Protein AF-A0A8S0VCC3-F1 (afdb_monomer_lite)

Sequence (56 aa):
MQYCVSCAIHSKVVRVRSRTDRRNREPPQRFRRPRDDHPKAGQAPRPGGPPTAART

Foldseek 3Di:
DDDDPVRCVVVVVDDDDDPVCVPDPDPDDDPDDPDPPDPPPDPDDDDDDDDDDDDD

Structure (mmCIF, N/CA/C/O backbone):
data_AF-A0A8S0VCC3-F1
#
_entry.id   AF-A0A8S0VCC3-F1
#
loop_
_atom_site.group_PDB
_atom_site.id
_atom_site.type_symbol
_atom_site.label_atom_id
_atom_site.label_alt_id
_atom_site.label_comp_id
_atom_site.label_asym_id
_atom_site.label_entity_id
_atom_site.label_seq_id
_atom_site.pdbx_PDB_ins_code
_atom_site.Cartn_x
_atom_site.Cartn_y
_atom_site.Cartn_z
_atom_site.occupancy
_atom_site.B_iso_or_equiv
_atom_site.auth_seq_id
_atom_site.auth_comp_id
_atom_site.auth_asym_id
_atom_site.auth_atom_id
_atom_site.pdbx_PDB_model_num
ATOM 1 N N . MET A 1 1 ? 15.146 -7.411 -10.280 1.00 81.19 1 MET A N 1
ATOM 2 C CA . MET A 1 1 ? 14.119 -6.581 -10.947 1.00 81.19 1 MET A CA 1
ATOM 3 C C . MET A 1 1 ? 13.699 -5.472 -10.006 1.00 81.19 1 MET A C 1
ATOM 5 O O . MET A 1 1 ? 13.490 -5.750 -8.831 1.00 81.19 1 MET A O 1
ATOM 9 N N . GLN A 1 2 ? 13.611 -4.243 -10.500 1.00 90.00 2 GLN A N 1
ATOM 10 C CA . GLN A 1 2 ? 13.137 -3.089 -9.739 1.00 90.00 2 GLN A CA 1
ATOM 11 C C . GLN A 1 2 ? 11.867 -2.572 -10.405 1.00 90.00 2 GLN A C 1
ATOM 13 O O . GLN A 1 2 ? 11.774 -2.543 -11.629 1.00 90.00 2 GLN A O 1
ATOM 18 N N . TYR A 1 3 ? 10.882 -2.218 -9.589 1.00 94.31 3 TYR A N 1
ATOM 19 C CA . TYR A 1 3 ? 9.597 -1.719 -10.053 1.00 94.31 3 TYR A CA 1
ATOM 20 C C . TYR A 1 3 ? 9.454 -0.262 -9.641 1.00 94.31 3 TYR A C 1
ATOM 22 O O . TYR A 1 3 ? 9.819 0.108 -8.524 1.00 94.31 3 TYR A O 1
ATOM 30 N N . CYS A 1 4 ? 8.840 0.541 -10.503 1.00 95.81 4 CYS A N 1
ATOM 31 C CA . CYS A 1 4 ? 8.270 1.810 -10.076 1.00 95.81 4 CYS A CA 1
ATOM 32 C C . CYS A 1 4 ? 7.159 1.551 -9.044 1.00 95.81 4 CYS A C 1
ATOM 34 O O . CYS A 1 4 ? 6.524 0.490 -9.042 1.00 95.81 4 CYS A O 1
ATOM 36 N N . VAL A 1 5 ? 6.888 2.537 -8.186 1.00 90.81 5 VAL A N 1
ATOM 37 C CA . VAL A 1 5 ? 5.870 2.425 -7.126 1.00 90.81 5 VAL A CA 1
ATOM 38 C C . VAL A 1 5 ? 4.494 2.080 -7.706 1.00 90.81 5 VAL A C 1
ATOM 40 O O . VAL A 1 5 ? 3.805 1.204 -7.188 1.00 90.81 5 VAL A O 1
ATOM 43 N N . SER A 1 6 ? 4.125 2.705 -8.826 1.00 95.38 6 SER A N 1
ATOM 44 C CA . SER A 1 6 ? 2.882 2.422 -9.552 1.00 95.38 6 SER A CA 1
ATOM 45 C C . SER A 1 6 ? 2.804 0.966 -10.024 1.00 95.38 6 SER A C 1
ATOM 47 O O . SER A 1 6 ? 1.814 0.279 -9.768 1.00 95.38 6 SER A O 1
ATOM 49 N N . CYS A 1 7 ? 3.873 0.459 -10.640 1.00 94.56 7 CYS A N 1
ATOM 50 C CA . CYS A 1 7 ? 3.947 -0.908 -11.153 1.00 94.56 7 CYS A CA 1
ATOM 51 C C . CYS A 1 7 ? 3.838 -1.956 -10.035 1.00 94.56 7 CYS A C 1
ATOM 53 O O . CYS A 1 7 ? 3.163 -2.973 -10.203 1.00 94.56 7 CYS A O 1
ATOM 55 N N . ALA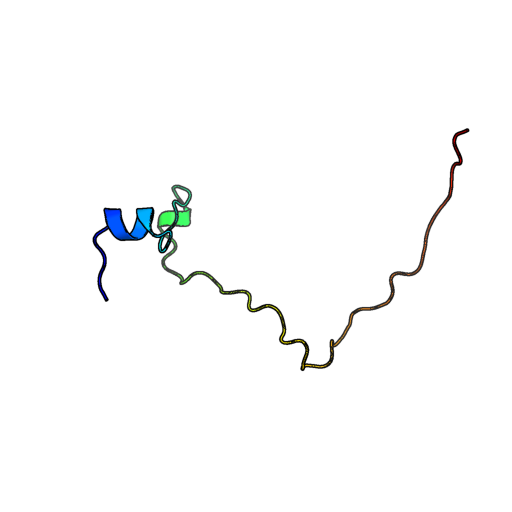 A 1 8 ? 4.464 -1.708 -8.880 1.00 94.56 8 ALA A N 1
ATOM 56 C CA . ALA A 1 8 ? 4.434 -2.618 -7.733 1.00 94.56 8 ALA A CA 1
ATOM 57 C C . ALA A 1 8 ? 3.044 -2.721 -7.079 1.00 94.56 8 ALA A C 1
ATOM 59 O O . ALA A 1 8 ? 2.672 -3.786 -6.579 1.00 94.56 8 ALA A O 1
ATOM 60 N N . ILE A 1 9 ? 2.272 -1.628 -7.098 1.00 94.69 9 ILE A N 1
ATOM 61 C CA . ILE A 1 9 ? 0.889 -1.601 -6.606 1.00 94.69 9 ILE A CA 1
ATOM 62 C C . ILE A 1 9 ? -0.039 -2.297 -7.610 1.00 94.69 9 ILE A C 1
ATOM 64 O O . ILE A 1 9 ? -0.854 -3.130 -7.215 1.00 94.69 9 ILE A O 1
ATOM 68 N N . HIS A 1 10 ? 0.120 -2.023 -8.910 1.00 95.44 10 HIS A N 1
ATOM 69 C CA . HIS A 1 10 ? -0.719 -2.613 -9.957 1.00 95.44 10 HIS A CA 1
ATOM 70 C C . HIS A 1 10 ? -0.565 -4.142 -10.048 1.00 95.44 10 HIS A C 1
ATOM 72 O O . HIS A 1 10 ? -1.554 -4.873 -10.077 1.00 95.44 10 HIS A O 1
ATOM 78 N N . SER A 1 11 ? 0.674 -4.638 -10.000 1.00 94.50 11 SER A N 1
ATOM 79 C CA . SER A 1 11 ? 0.989 -6.077 -10.023 1.00 94.50 11 SER A CA 1
ATOM 80 C C . SER A 1 11 ? 0.759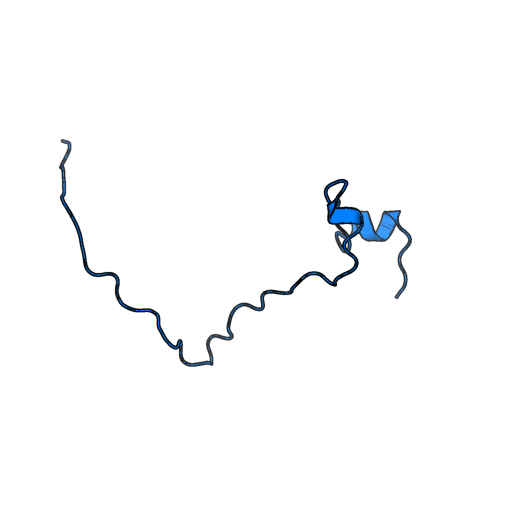 -6.792 -8.684 1.00 94.50 11 SER A C 1
ATOM 82 O O . SER A 1 11 ? 1.016 -7.990 -8.574 1.00 94.50 11 SER A O 1
ATOM 84 N N . LYS A 1 12 ? 0.257 -6.083 -7.658 1.00 90.44 12 LYS A N 1
ATOM 85 C CA . LYS A 1 12 ? -0.044 -6.614 -6.313 1.00 90.44 12 LYS A CA 1
ATOM 86 C C . LYS A 1 12 ? 1.172 -7.224 -5.603 1.00 90.44 12 LYS A C 1
ATOM 88 O O . LYS A 1 12 ? 1.017 -8.065 -4.715 1.00 90.44 12 LYS A O 1
ATOM 93 N N . VAL A 1 13 ? 2.375 -6.770 -5.956 1.00 90.75 13 VAL A N 1
ATOM 94 C CA . VAL A 1 13 ? 3.617 -7.115 -5.250 1.00 90.75 13 VAL A CA 1
ATOM 95 C C . VAL A 1 13 ? 3.630 -6.461 -3.865 1.00 90.75 13 VAL A C 1
ATOM 97 O O . VAL A 1 13 ? 4.011 -7.096 -2.883 1.00 90.75 13 VAL A O 1
ATOM 100 N N . VAL A 1 14 ? 3.150 -5.218 -3.767 1.00 90.94 14 VAL A N 1
ATOM 101 C CA . VAL A 1 14 ? 2.969 -4.481 -2.505 1.00 90.94 14 VAL A CA 1
ATOM 102 C C . VAL A 1 14 ? 1.481 -4.194 -2.288 1.00 90.94 14 VAL A C 1
ATOM 104 O O . VAL A 1 14 ? 0.737 -3.975 -3.242 1.00 90.94 14 VAL A O 1
ATOM 107 N N . ARG A 1 15 ? 1.032 -4.193 -1.026 1.00 90.62 15 ARG A N 1
ATOM 108 C CA . ARG A 1 15 ? -0.354 -3.888 -0.629 1.00 90.62 15 ARG A CA 1
ATOM 109 C C . ARG A 1 15 ? -0.409 -2.693 0.321 1.00 90.62 15 ARG A C 1
ATOM 111 O O . ARG A 1 15 ? 0.547 -2.430 1.053 1.00 90.62 15 ARG A O 1
ATOM 118 N N . VAL A 1 16 ? -1.540 -1.987 0.329 1.00 91.69 16 VAL A N 1
ATOM 119 C CA . VAL A 1 16 ? -1.790 -0.883 1.268 1.00 91.69 16 VAL A CA 1
ATOM 120 C C . VAL A 1 16 ? -1.974 -1.444 2.680 1.00 91.69 16 VAL A C 1
ATOM 122 O O . VAL A 1 16 ? -2.722 -2.396 2.883 1.00 91.69 16 VAL A O 1
ATOM 125 N N . ARG A 1 17 ? -1.283 -0.841 3.653 1.00 91.62 17 ARG A N 1
ATOM 126 C CA . ARG A 1 17 ? -1.371 -1.154 5.089 1.00 91.62 17 ARG A CA 1
ATOM 127 C C . ARG A 1 17 ? -1.882 0.057 5.875 1.00 91.62 17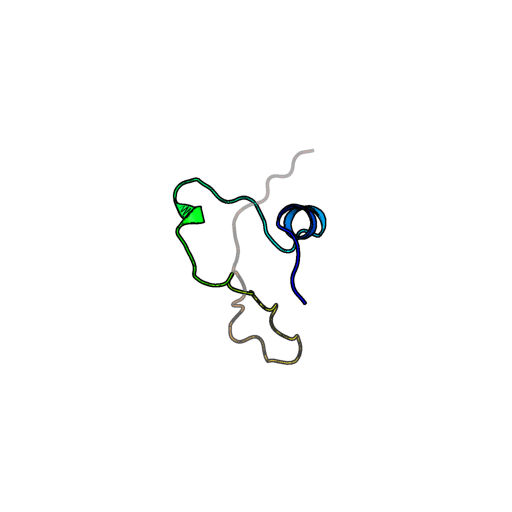 ARG A C 1
ATOM 129 O O . ARG A 1 17 ? -1.812 1.191 5.376 1.00 91.62 17 ARG A O 1
ATOM 136 N N . SER A 1 18 ? -2.369 -0.187 7.094 1.00 94.12 18 SER A N 1
ATOM 137 C CA . SER A 1 18 ? -2.813 0.852 8.032 1.00 94.12 18 SER A CA 1
ATOM 138 C C . SER A 1 18 ? -1.685 1.852 8.345 1.00 94.12 18 SER A C 1
ATOM 140 O O . SER A 1 18 ? -0.508 1.592 8.079 1.00 94.12 18 SER A O 1
ATOM 142 N N . ARG A 1 19 ? -2.019 3.025 8.901 1.00 94.19 19 ARG A N 1
ATOM 143 C CA . ARG A 1 19 ? -1.022 4.082 9.168 1.00 94.19 19 ARG A CA 1
ATOM 144 C C . ARG A 1 19 ? 0.105 3.603 10.089 1.00 94.19 19 ARG A C 1
ATOM 146 O O . ARG A 1 19 ? 1.257 3.973 9.875 1.00 94.19 19 ARG A O 1
ATOM 153 N N . THR A 1 20 ? -0.225 2.802 11.097 1.00 93.81 20 THR A N 1
ATOM 154 C CA . THR A 1 20 ? 0.735 2.219 12.042 1.00 93.81 20 THR A CA 1
ATOM 155 C C . THR A 1 20 ? 1.571 1.128 11.376 1.00 93.81 20 THR A C 1
ATOM 157 O O . THR A 1 20 ? 2.798 1.171 11.454 1.00 93.81 20 THR A O 1
ATOM 160 N N . ASP A 1 21 ? 0.941 0.236 10.610 1.00 89.94 21 ASP A N 1
ATOM 161 C CA . ASP A 1 21 ? 1.601 -0.936 10.015 1.00 89.94 21 ASP A CA 1
ATOM 162 C C . ASP A 1 21 ? 2.518 -0.597 8.834 1.00 89.94 21 ASP A C 1
ATOM 164 O O . ASP A 1 21 ? 3.397 -1.380 8.477 1.00 89.9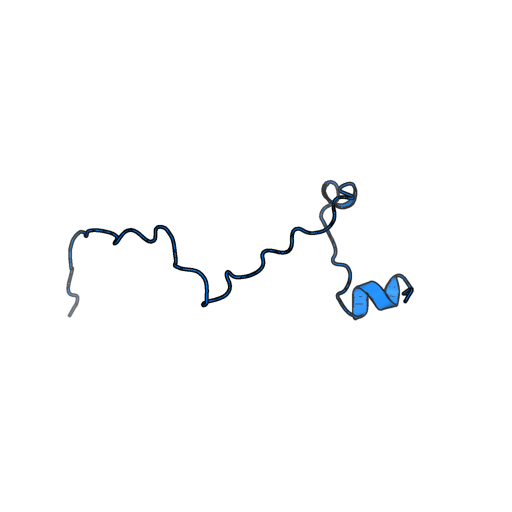4 21 ASP A O 1
ATOM 168 N N . ARG A 1 22 ? 2.372 0.589 8.225 1.00 91.88 22 ARG A N 1
ATOM 169 C CA . ARG A 1 22 ? 3.321 1.093 7.213 1.00 91.88 22 ARG A CA 1
ATOM 170 C C . ARG A 1 22 ? 4.744 1.233 7.755 1.00 91.88 22 ARG A C 1
ATOM 172 O O . ARG A 1 22 ? 5.683 1.173 6.966 1.00 91.88 22 ARG A O 1
ATOM 179 N N . ARG A 1 23 ? 4.907 1.417 9.071 1.00 92.25 23 ARG A N 1
ATOM 180 C CA . ARG A 1 23 ? 6.228 1.492 9.714 1.00 92.25 23 ARG A CA 1
ATOM 181 C C . ARG A 1 23 ? 6.869 0.121 9.893 1.00 92.25 23 ARG A C 1
ATOM 183 O O . ARG A 1 23 ? 8.086 0.059 10.034 1.00 92.25 23 ARG A O 1
ATOM 190 N N . ASN A 1 24 ? 6.083 -0.956 9.864 1.00 89.75 24 ASN A N 1
ATOM 191 C CA . ASN A 1 24 ? 6.621 -2.300 9.967 1.00 89.75 24 ASN A CA 1
ATOM 192 C C . ASN A 1 24 ? 7.390 -2.663 8.679 1.00 89.75 24 ASN A C 1
ATOM 194 O O . ASN A 1 24 ? 6.813 -2.779 7.587 1.00 89.75 24 ASN A O 1
ATOM 198 N N . ARG A 1 25 ? 8.713 -2.808 8.823 1.00 90.38 25 ARG A N 1
ATOM 199 C CA . ARG A 1 25 ? 9.664 -3.163 7.757 1.00 90.38 25 ARG A CA 1
ATOM 200 C C . ARG A 1 25 ? 9.995 -4.655 7.723 1.00 90.38 25 ARG A C 1
ATOM 202 O O . ARG A 1 25 ? 10.773 -5.068 6.869 1.00 90.38 25 ARG A O 1
ATOM 209 N N . GLU A 1 26 ? 9.423 -5.449 8.622 1.00 88.50 26 GLU A N 1
ATOM 210 C CA . GLU A 1 26 ? 9.589 -6.895 8.599 1.00 88.50 26 GLU A CA 1
ATOM 211 C C . GLU A 1 26 ? 8.944 -7.476 7.324 1.00 88.50 26 GLU A C 1
ATOM 213 O O . GLU A 1 26 ? 7.853 -7.036 6.923 1.00 88.50 26 GLU A O 1
ATOM 218 N N . PRO A 1 27 ? 9.615 -8.412 6.625 1.00 86.50 27 PRO A N 1
ATOM 219 C CA . PRO A 1 27 ? 9.047 -9.040 5.441 1.00 86.50 27 PRO A CA 1
ATOM 220 C C . PRO A 1 27 ? 7.751 -9.792 5.787 1.00 86.50 27 PRO A C 1
ATOM 222 O O . PRO A 1 27 ? 7.625 -10.343 6.879 1.00 86.50 27 PRO A O 1
ATOM 225 N N . PRO A 1 28 ? 6.772 -9.859 4.864 1.00 84.25 28 PRO A N 1
ATOM 226 C CA . PRO A 1 28 ? 5.518 -10.550 5.130 1.00 84.25 28 PRO A CA 1
ATOM 227 C C . PRO A 1 28 ? 5.777 -12.035 5.397 1.00 84.25 28 PRO A C 1
ATOM 229 O O . PRO A 1 28 ? 6.379 -12.726 4.567 1.00 84.25 28 PRO A O 1
ATOM 232 N N . GLN A 1 29 ? 5.289 -12.531 6.536 1.00 81.50 29 GLN A N 1
ATOM 233 C CA . GLN A 1 29 ? 5.416 -13.937 6.893 1.00 81.50 29 GLN A CA 1
ATOM 234 C C . GLN A 1 29 ? 4.645 -14.791 5.882 1.00 81.50 29 GLN A C 1
ATOM 236 O O . GLN A 1 29 ? 3.427 -14.686 5.721 1.00 81.50 29 GLN A O 1
ATOM 241 N N . ARG A 1 30 ? 5.377 -15.628 5.146 1.00 80.50 30 ARG A N 1
ATOM 242 C CA . ARG A 1 30 ? 4.796 -16.545 4.166 1.00 80.50 30 ARG A CA 1
ATOM 243 C C . ARG A 1 30 ? 4.392 -17.818 4.894 1.00 80.50 30 ARG A C 1
ATOM 245 O O . ARG A 1 30 ? 5.231 -18.691 5.103 1.00 80.50 30 ARG A O 1
ATOM 252 N N . PHE A 1 31 ? 3.118 -17.941 5.249 1.00 76.94 31 PHE A N 1
ATOM 253 C CA . PHE A 1 31 ? 2.571 -19.219 5.694 1.00 76.94 31 PHE A CA 1
ATOM 254 C C . PHE A 1 31 ? 2.575 -20.185 4.507 1.00 76.94 31 PHE A C 1
ATOM 256 O O . PHE A 1 31 ? 1.696 -20.153 3.646 1.00 76.94 31 PHE A O 1
ATOM 263 N N . ARG A 1 32 ? 3.621 -21.010 4.409 1.00 76.38 32 ARG A N 1
ATOM 264 C CA . ARG A 1 32 ? 3.629 -22.140 3.481 1.00 76.38 32 ARG A CA 1
ATOM 265 C C . ARG A 1 32 ? 2.629 -23.152 4.031 1.00 76.38 32 ARG A C 1
ATOM 267 O O . ARG A 1 32 ? 2.764 -23.579 5.175 1.00 76.38 32 ARG A O 1
ATOM 274 N N . ARG A 1 33 ? 1.617 -23.512 3.236 1.00 71.81 33 ARG A N 1
ATOM 275 C CA . ARG A 1 33 ? 0.755 -24.657 3.551 1.00 71.81 33 ARG A CA 1
ATOM 276 C C . ARG A 1 33 ? 1.677 -25.869 3.773 1.00 71.81 33 ARG A C 1
ATOM 278 O O . ARG A 1 33 ? 2.594 -26.040 2.963 1.00 71.81 33 ARG A O 1
ATOM 285 N N . PRO A 1 34 ? 1.504 -26.653 4.854 1.00 69.50 34 PRO A N 1
ATOM 286 C CA . PRO A 1 34 ? 2.291 -27.861 5.047 1.00 69.50 34 PRO A CA 1
ATOM 287 C C . PRO A 1 34 ? 2.213 -28.718 3.785 1.00 69.50 34 PRO A C 1
ATOM 289 O O . PRO A 1 34 ? 1.129 -28.919 3.238 1.00 69.50 34 PRO A O 1
ATOM 292 N N . ARG A 1 35 ? 3.376 -29.146 3.293 1.00 63.19 35 ARG A N 1
ATOM 293 C CA . ARG A 1 35 ? 3.492 -30.132 2.221 1.00 63.19 35 ARG A CA 1
ATOM 294 C C . ARG A 1 35 ? 2.772 -31.397 2.698 1.00 63.19 35 ARG A C 1
ATOM 296 O O . ARG A 1 35 ? 3.055 -31.852 3.804 1.00 63.19 35 ARG A O 1
ATOM 303 N N . ASP A 1 36 ? 1.879 -31.952 1.881 1.00 63.47 36 ASP A N 1
ATOM 304 C CA . ASP A 1 36 ? 1.108 -33.164 2.211 1.00 63.47 36 ASP A CA 1
ATOM 305 C C . ASP A 1 36 ? 2.004 -34.416 2.443 1.00 63.47 36 ASP A C 1
ATOM 307 O O . ASP A 1 36 ? 1.513 -35.447 2.886 1.00 63.47 36 ASP A O 1
ATOM 311 N N . ASP A 1 37 ? 3.323 -34.311 2.220 1.00 62.09 37 ASP A N 1
ATOM 312 C CA . ASP A 1 37 ? 4.332 -35.366 2.423 1.00 62.09 37 ASP A CA 1
ATOM 313 C C . ASP A 1 37 ? 4.930 -35.423 3.851 1.00 62.09 37 ASP A C 1
ATOM 315 O O . ASP A 1 37 ? 5.789 -36.261 4.121 1.00 62.09 37 ASP A O 1
ATOM 319 N N . HIS A 1 38 ? 4.525 -34.545 4.780 1.00 59.12 38 HIS A N 1
ATOM 320 C CA . HIS A 1 38 ? 4.958 -34.619 6.185 1.00 59.12 38 HIS A CA 1
ATOM 321 C C . HIS A 1 38 ? 3.829 -35.177 7.066 1.00 59.12 38 HIS A C 1
ATOM 323 O O . HIS A 1 38 ? 2.704 -34.672 6.985 1.00 59.12 38 HIS A O 1
ATOM 329 N N . PRO A 1 39 ? 4.089 -36.173 7.941 1.00 54.47 39 PRO A N 1
ATOM 330 C CA . PRO A 1 39 ? 3.055 -36.727 8.803 1.00 54.47 39 PRO A CA 1
ATOM 331 C C . PRO A 1 39 ? 2.482 -35.612 9.676 1.00 54.47 39 PRO A C 1
ATOM 333 O O . PRO A 1 39 ? 3.202 -34.922 10.402 1.00 54.47 39 PRO A O 1
ATOM 336 N N . LYS A 1 40 ? 1.168 -35.417 9.562 1.00 60.19 40 LYS A N 1
ATOM 337 C CA . LYS A 1 40 ? 0.386 -34.448 10.323 1.00 60.19 40 LYS A CA 1
ATOM 338 C C . LYS A 1 40 ? 0.459 -34.796 11.809 1.00 60.19 40 LYS A C 1
ATOM 340 O O . LYS A 1 40 ? -0.384 -35.526 12.323 1.00 60.19 40 LYS A O 1
ATOM 345 N N . ALA A 1 41 ? 1.464 -34.275 12.504 1.00 58.47 41 ALA A N 1
ATOM 346 C CA . ALA A 1 41 ? 1.522 -34.342 13.953 1.00 58.47 41 ALA A CA 1
ATOM 347 C C . ALA A 1 41 ? 0.357 -33.516 14.526 1.00 58.47 41 ALA A C 1
ATOM 349 O O . ALA A 1 41 ? 0.382 -32.287 14.517 1.00 58.47 41 ALA A O 1
ATOM 350 N N . GLY A 1 42 ? -0.683 -34.211 14.993 1.00 60.12 42 GLY A N 1
ATOM 351 C CA . GLY A 1 42 ? -1.592 -33.679 16.007 1.00 60.12 42 GLY A CA 1
ATOM 352 C C . GLY A 1 42 ? -2.907 -33.059 15.537 1.00 60.12 42 GLY A C 1
ATOM 353 O O . GLY A 1 42 ? -3.341 -32.078 16.135 1.00 60.12 42 GLY A O 1
ATOM 354 N N . GLN A 1 43 ? -3.609 -33.628 14.547 1.00 56.53 43 GLN A N 1
ATOM 355 C CA . GLN A 1 43 ? -5.062 -33.406 14.507 1.00 56.53 43 GLN A CA 1
ATOM 356 C C . GLN A 1 43 ? -5.752 -34.423 15.416 1.00 56.53 43 GLN A C 1
ATOM 358 O O . GLN A 1 43 ? -6.040 -35.542 15.003 1.00 56.53 43 GLN A O 1
ATOM 363 N N . ALA A 1 44 ? -5.991 -34.024 16.666 1.00 54.38 44 ALA A N 1
ATOM 364 C CA . ALA A 1 44 ? -6.840 -34.778 17.579 1.00 54.38 44 ALA A CA 1
ATOM 365 C C . ALA A 1 44 ? -8.285 -34.835 17.030 1.00 54.38 44 ALA A C 1
ATOM 367 O O . ALA A 1 44 ? -8.775 -33.817 16.519 1.00 54.38 44 ALA A O 1
ATOM 368 N N . PRO A 1 45 ? -8.985 -35.982 17.125 1.00 55.88 45 PRO A N 1
ATOM 369 C CA . PRO A 1 45 ? -10.401 -36.056 16.795 1.00 55.88 45 PRO A CA 1
ATOM 370 C C . PRO A 1 45 ? -11.179 -35.211 17.806 1.00 55.88 45 PRO A C 1
ATOM 372 O O . PRO A 1 45 ? -10.968 -35.337 19.010 1.00 55.88 45 PRO A O 1
ATOM 375 N N . ARG A 1 46 ? -12.068 -34.335 17.331 1.00 60.94 46 ARG A N 1
ATOM 376 C CA . ARG A 1 46 ? -12.992 -33.595 18.200 1.00 60.94 46 ARG A CA 1
ATOM 377 C C . ARG A 1 46 ? -14.081 -3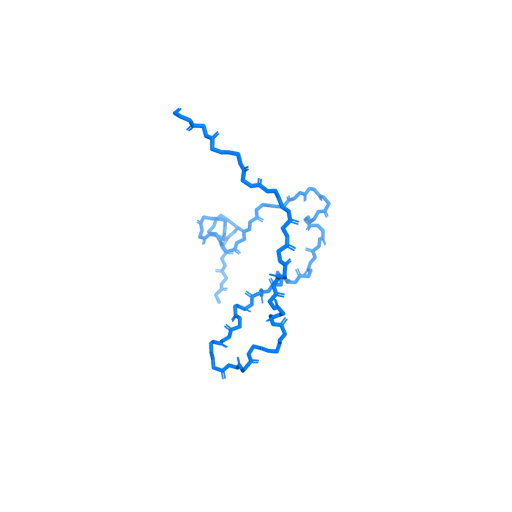4.567 18.687 1.00 60.94 46 ARG A C 1
ATOM 379 O O . ARG A 1 46 ? -14.844 -35.023 17.836 1.00 60.94 46 ARG A O 1
ATOM 386 N N . PRO A 1 47 ? -14.175 -34.906 19.988 1.00 48.25 47 PRO A N 1
ATOM 387 C CA . PRO A 1 47 ? -15.272 -35.722 20.498 1.00 48.25 47 PRO A CA 1
ATOM 388 C C . PRO A 1 47 ? -16.528 -34.848 20.704 1.00 48.25 47 PRO A C 1
ATOM 390 O O . PRO A 1 47 ? -16.409 -33.678 21.0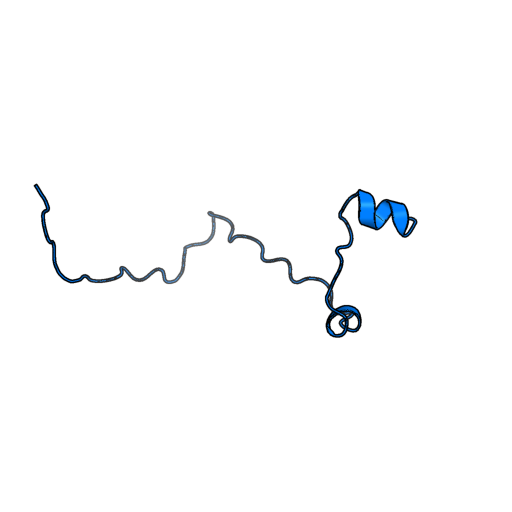62 1.00 48.25 47 PRO A O 1
ATOM 393 N N . GLY A 1 48 ? -17.710 -35.406 20.394 1.00 52.19 48 GLY A N 1
ATOM 394 C CA . GLY A 1 48 ? -19.034 -34.740 20.310 1.00 52.19 48 GLY A CA 1
ATOM 395 C C . GLY A 1 48 ? -19.493 -33.990 21.574 1.00 52.19 48 GLY A C 1
ATOM 396 O O . GLY A 1 48 ? -18.990 -34.257 22.658 1.00 52.19 48 GLY A O 1
ATOM 397 N N . GLY A 1 49 ? -20.356 -32.963 21.502 1.00 53.38 49 GLY A N 1
ATOM 398 C CA . GLY A 1 49 ? -21.819 -32.895 21.190 1.00 53.38 49 GLY A CA 1
ATOM 399 C C . GLY A 1 49 ? -22.472 -31.914 22.221 1.00 53.38 49 GLY A C 1
ATOM 400 O O . GLY A 1 49 ? -21.732 -31.597 23.155 1.00 53.38 49 GLY A O 1
ATOM 401 N N . PRO A 1 50 ? -23.741 -31.392 22.171 1.00 47.25 50 PRO A N 1
ATOM 402 C CA . PRO A 1 50 ? -25.028 -32.009 21.739 1.00 47.25 50 PRO A CA 1
ATOM 403 C C . PRO A 1 50 ? -26.050 -30.998 21.085 1.00 47.25 50 PRO A C 1
ATOM 405 O O . PRO A 1 50 ? -25.632 -29.916 20.679 1.00 47.25 50 PRO A O 1
ATOM 408 N N . PRO A 1 51 ? -27.390 -31.233 21.077 1.00 50.84 51 PRO A N 1
ATOM 409 C CA . PRO A 1 51 ? -28.171 -32.296 20.435 1.00 50.84 51 PRO A CA 1
ATOM 410 C C . PRO A 1 51 ? -28.975 -31.795 19.204 1.00 50.84 51 PRO A C 1
ATOM 412 O O . PRO A 1 51 ? -29.122 -30.602 18.947 1.00 50.84 51 PRO A O 1
ATOM 415 N N . THR A 1 52 ? -29.524 -32.740 18.444 1.00 61.50 52 THR A N 1
ATOM 416 C CA . THR A 1 52 ? -30.426 -32.534 17.302 1.00 61.50 52 THR A CA 1
ATOM 417 C C . THR A 1 52 ? -31.765 -31.902 17.705 1.00 61.50 52 THR A C 1
ATOM 419 O O . THR A 1 52 ? -32.415 -32.354 18.644 1.00 61.50 52 THR A O 1
ATOM 422 N N . ALA A 1 53 ? -32.240 -30.928 16.924 1.00 51.25 53 ALA A N 1
ATOM 423 C CA . ALA A 1 53 ? -33.654 -30.563 16.868 1.00 51.25 53 ALA A CA 1
ATOM 424 C C . ALA A 1 53 ? -34.104 -30.608 15.405 1.00 51.25 53 ALA A C 1
ATOM 426 O O . ALA A 1 53 ? -33.740 -29.756 14.596 1.00 51.25 53 ALA A O 1
ATOM 427 N N . ALA A 1 54 ? -34.858 -31.654 15.071 1.00 56.34 54 ALA A N 1
ATOM 428 C CA . ALA A 1 54 ? -35.588 -31.748 13.821 1.00 56.34 54 ALA A CA 1
ATOM 429 C C . ALA A 1 54 ? -36.575 -30.577 13.721 1.00 56.34 54 ALA A C 1
ATOM 431 O O . ALA A 1 54 ? -37.260 -30.252 14.694 1.00 56.34 54 ALA A O 1
ATOM 432 N N . ARG A 1 55 ? -36.675 -29.962 12.544 1.00 54.91 55 ARG A N 1
ATOM 433 C CA . ARG A 1 55 ? -37.839 -29.155 12.194 1.00 54.91 55 ARG A CA 1
ATOM 434 C C . ARG A 1 55 ? -38.373 -29.662 10.861 1.00 54.91 55 ARG A C 1
ATOM 436 O O . ARG A 1 55 ? -37.646 -29.691 9.874 1.00 54.91 55 ARG A O 1
ATOM 443 N N . THR A 1 56 ? -39.600 -30.154 10.980 1.00 56.22 56 THR A N 1
ATOM 444 C CA . THR A 1 56 ? -40.605 -30.524 9.978 1.00 56.22 56 THR A CA 1
ATOM 445 C C . THR A 1 56 ? -40.636 -29.625 8.758 1.00 56.22 56 THR A C 1
ATOM 447 O O . THR A 1 56 ? -40.516 -28.395 8.972 1.00 56.22 56 THR A O 1
#

Secondary structure (DSSP, 8-state):
----HHHHHHTTSS----TTGGG--SPPP--PPPPTTS--TT--------------

InterPro domains:
  IPR000892 Small ribosomal subunit protein eS26 [PF01283] (1-35)
  IPR000892 Small ribosomal subunit protein eS26 [PTHR12538] (1-52)
  IPR038551 Ribosomal protein eS26 superfamily [G3DSA:3.30.1740.20] (1-46)
  IPR047864 Ribosomal protein eS26, conserved site [PS00733] (3-10)

Organism: NCBI:txid158383

pLDDT: mean 76.08, std 16.95, range [47.25, 95.81]

Radius of gyration: 22.26 Å; chains: 1; bounding box: 55×41×33 Å